Protein AF-X1RMX2-F1 (afdb_monomer_lite)

InterPro domains:
  IPR002869 Pyruvate-flavodoxin oxidoreductase, central domain [G3DSA:3.40.920.10] (1-70)
  IPR002869 Pyruvate-flavodoxin oxidoreductase, central domain [SSF53323] (3-67)
  IPR019752 Pyruvate/ketoisovalerate oxidoreductase, catalytic domain [PF01558] (3-67)
  IPR052198 Indolepyruvate oxidoreductase subunit IorB-like [PTHR43854] (2-70)

Organism: NCBI:txid412755

Foldseek 3Di:
DACPVVVVVLVVVQVVLVVVVWDKAKDWDFDPDPDPTHIDIQIDTHPDDDPDRDADPPRDPDDDDPDPVD

Secondary structure (DSSP, 8-state):
-TTHHHHHHHHHHHHHHHHTT-EEEEEEEE--STTT--EEEEEEEESS--S--PPPTT--S----SSTT-

Structure (mmCIF, N/CA/C/O backbone):
data_AF-X1RMX2-F1
#
_entry.id   AF-X1RMX2-F1
#
loop_
_atom_site.group_PDB
_atom_site.id
_atom_site.type_symbol
_atom_site.label_atom_id
_atom_site.label_alt_id
_atom_site.label_comp_id
_atom_site.label_asym_id
_atom_site.label_entity_id
_atom_site.label_seq_id
_atom_site.pdbx_PDB_ins_code
_atom_site.Cartn_x
_atom_site.Cartn_y
_atom_site.Cartn_z
_atom_site.occupancy
_atom_site.B_iso_or_equiv
_atom_site.auth_seq_id
_atom_site.auth_comp_id
_atom_site.auth_asym_id
_atom_site.auth_atom_id
_atom_site.pdbx_PDB_model_num
ATOM 1 N N . VAL A 1 1 ? 16.763 4.203 -11.005 1.00 50.09 1 VAL A N 1
ATOM 2 C CA . VAL A 1 1 ? 16.617 3.270 -9.862 1.00 50.09 1 VAL A CA 1
ATOM 3 C C . VAL A 1 1 ? 15.235 2.651 -9.991 1.00 50.09 1 VAL A C 1
ATOM 5 O O . VAL A 1 1 ? 14.309 3.433 -10.175 1.00 50.09 1 VAL A O 1
ATOM 8 N N . PRO A 1 2 ? 15.081 1.317 -10.010 1.00 62.06 2 PRO A N 1
ATOM 9 C CA . PRO A 1 2 ? 13.762 0.689 -10.127 1.00 62.06 2 PRO A CA 1
ATOM 10 C C . PRO A 1 2 ? 12.855 1.086 -8.951 1.00 62.06 2 PRO A C 1
ATOM 12 O O . PRO A 1 2 ? 13.356 1.274 -7.843 1.00 62.06 2 PRO A O 1
ATOM 15 N N . GLY A 1 3 ? 11.552 1.252 -9.191 1.00 70.69 3 GLY A N 1
ATOM 16 C CA . GLY A 1 3 ? 10.536 1.395 -8.138 1.00 70.69 3 GLY A CA 1
ATOM 17 C C . GLY A 1 3 ? 10.469 2.729 -7.379 1.00 70.69 3 GLY A C 1
ATOM 18 O O . GLY A 1 3 ? 9.631 2.866 -6.497 1.00 70.69 3 GLY A O 1
ATOM 19 N N . GLN A 1 4 ? 11.294 3.741 -7.689 1.00 79.44 4 GLN A N 1
ATOM 20 C CA . GLN A 1 4 ? 11.251 5.022 -6.953 1.00 79.44 4 GLN A CA 1
ATOM 21 C C . GLN A 1 4 ? 9.909 5.758 -7.079 1.00 79.44 4 GLN A C 1
ATOM 23 O O . GLN A 1 4 ? 9.454 6.350 -6.103 1.00 79.44 4 GLN A O 1
ATOM 28 N N . GLY A 1 5 ? 9.279 5.720 -8.259 1.00 85.56 5 GLY A N 1
ATOM 29 C CA . GLY A 1 5 ? 7.961 6.327 -8.473 1.00 85.56 5 GLY A CA 1
ATOM 30 C C . GLY A 1 5 ? 6.868 5.622 -7.673 1.00 85.56 5 GLY A C 1
ATOM 31 O O . GLY A 1 5 ? 6.099 6.283 -6.980 1.00 85.56 5 GLY A O 1
ATOM 32 N N . ASN A 1 6 ? 6.873 4.289 -7.700 1.00 87.44 6 ASN A N 1
ATOM 33 C CA . ASN A 1 6 ? 5.918 3.462 -6.973 1.00 87.44 6 ASN A CA 1
ATOM 34 C C . ASN A 1 6 ? 6.027 3.667 -5.444 1.00 87.44 6 ASN A C 1
ATOM 36 O O . ASN A 1 6 ? 5.050 4.030 -4.790 1.00 87.44 6 ASN A O 1
ATOM 40 N N . LEU A 1 7 ? 7.245 3.610 -4.886 1.00 88.38 7 LEU A N 1
ATOM 41 C CA . LEU A 1 7 ? 7.488 3.883 -3.460 1.00 88.38 7 LEU A CA 1
ATOM 42 C C . LEU A 1 7 ? 7.032 5.288 -3.038 1.00 88.38 7 LEU A C 1
ATOM 44 O O . LEU A 1 7 ? 6.471 5.475 -1.954 1.00 88.38 7 LEU A O 1
ATOM 48 N N . PHE A 1 8 ? 7.271 6.290 -3.887 1.00 91.50 8 PHE A N 1
ATOM 49 C CA . PHE A 1 8 ? 6.848 7.662 -3.624 1.00 91.50 8 PHE A CA 1
ATOM 50 C C . PHE A 1 8 ? 5.323 7.809 -3.651 1.00 91.50 8 PHE A C 1
ATOM 52 O O . PHE A 1 8 ? 4.753 8.414 -2.742 1.00 91.50 8 PHE A O 1
ATOM 59 N N . ALA A 1 9 ? 4.655 7.218 -4.644 1.00 92.56 9 ALA A N 1
ATOM 60 C CA . ALA A 1 9 ? 3.201 7.232 -4.750 1.00 92.56 9 ALA A CA 1
ATOM 61 C C . ALA A 1 9 ? 2.538 6.521 -3.559 1.00 92.56 9 ALA A C 1
ATOM 63 O O . ALA A 1 9 ? 1.660 7.101 -2.917 1.00 92.56 9 ALA A O 1
ATOM 64 N N . SER A 1 10 ? 3.019 5.323 -3.209 1.00 93.25 10 SER A N 1
ATOM 65 C CA . SER A 1 10 ? 2.594 4.566 -2.023 1.00 93.25 10 SER A CA 1
ATOM 66 C C .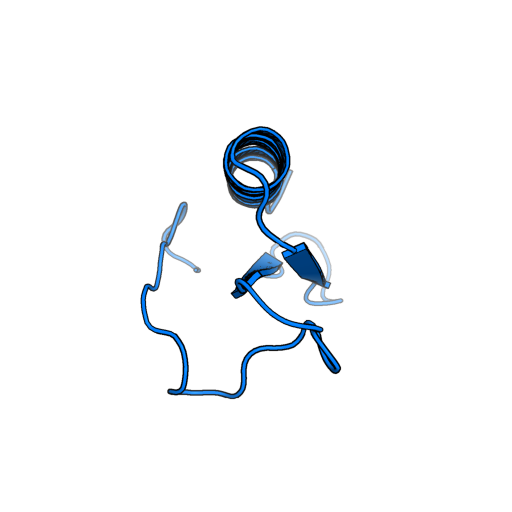 SER A 1 10 ? 2.719 5.414 -0.750 1.00 93.25 10 SER A C 1
ATOM 68 O O . SER A 1 10 ? 1.759 5.553 0.010 1.00 93.25 10 SER A O 1
ATOM 70 N N . SE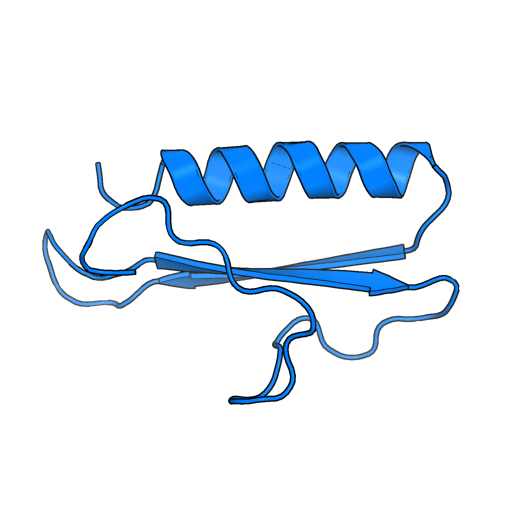R A 1 11 ? 3.855 6.099 -0.570 1.00 94.38 11 SER A N 1
ATOM 71 C CA . SER A 1 11 ? 4.103 6.965 0.592 1.00 94.38 11 SER A CA 1
ATOM 72 C C . SER A 1 11 ? 3.169 8.178 0.654 1.00 94.38 11 SER A C 1
ATOM 74 O O . SER A 1 11 ? 2.685 8.528 1.732 1.00 94.38 11 SER A O 1
ATOM 76 N N . ILE A 1 12 ? 2.903 8.847 -0.474 1.00 96.62 12 ILE A N 1
ATOM 77 C CA . ILE A 1 12 ? 1.967 9.983 -0.516 1.00 96.62 12 ILE A CA 1
ATOM 78 C C . ILE A 1 12 ? 0.558 9.526 -0.141 1.00 96.62 12 ILE A C 1
ATOM 80 O O . ILE A 1 12 ? -0.085 10.155 0.700 1.00 96.62 12 ILE A O 1
ATOM 84 N N . LEU A 1 13 ? 0.086 8.434 -0.745 1.00 96.56 13 LEU A N 1
ATOM 85 C CA . LEU A 1 13 ? -1.258 7.917 -0.503 1.00 96.56 13 LEU A CA 1
ATOM 86 C C . LEU A 1 13 ? -1.421 7.445 0.942 1.00 96.56 13 LEU A C 1
ATOM 88 O O . LEU A 1 13 ? -2.410 7.791 1.584 1.00 96.56 13 LEU A O 1
ATOM 92 N N . ALA A 1 14 ? -0.431 6.733 1.486 1.00 96.88 14 ALA A N 1
ATOM 93 C CA . ALA A 1 14 ? -0.431 6.317 2.884 1.00 96.88 14 ALA A CA 1
ATOM 94 C C . ALA A 1 14 ? -0.595 7.517 3.827 1.00 96.88 14 ALA A C 1
ATOM 96 O O . ALA A 1 14 ? -1.494 7.528 4.666 1.00 96.88 14 ALA A O 1
ATOM 97 N N . ASN A 1 15 ? 0.221 8.560 3.643 1.00 97.81 15 ASN A N 1
ATOM 98 C CA . ASN A 1 15 ? 0.140 9.775 4.453 1.00 97.81 15 ASN A CA 1
ATOM 99 C C . ASN A 1 15 ? -1.207 10.485 4.301 1.00 97.81 15 ASN A C 1
ATOM 101 O O . ASN A 1 15 ? -1.764 10.960 5.289 1.00 97.81 15 ASN A O 1
ATOM 105 N N . TYR A 1 16 ? -1.751 10.544 3.084 1.00 98.06 16 TYR A N 1
ATOM 106 C CA . TYR A 1 16 ? -3.078 11.102 2.855 1.00 98.06 16 TYR A CA 1
ATOM 107 C C . TYR A 1 16 ? -4.140 10.361 3.678 1.00 98.06 16 TYR A C 1
ATOM 109 O O . TYR A 1 16 ? -4.880 11.002 4.419 1.00 98.06 16 TYR A O 1
ATOM 117 N N . PHE A 1 17 ? -4.199 9.029 3.617 1.00 98.12 17 PHE A N 1
ATOM 118 C CA . PHE A 1 17 ? -5.209 8.260 4.350 1.00 98.12 17 PHE A CA 1
ATOM 119 C C . PHE A 1 17 ? -5.026 8.322 5.870 1.00 98.12 17 PHE A C 1
ATOM 121 O O . PHE A 1 17 ? -6.011 8.506 6.583 1.00 98.12 17 PHE A O 1
ATOM 128 N N . ILE A 1 18 ? -3.784 8.280 6.362 1.00 97.50 18 ILE A N 1
ATOM 129 C CA . ILE A 1 18 ? -3.478 8.470 7.789 1.00 97.50 18 ILE A CA 1
ATOM 130 C C . ILE A 1 18 ? -3.988 9.834 8.272 1.00 97.50 18 ILE A C 1
ATOM 132 O O . ILE A 1 18 ? -4.669 9.917 9.292 1.00 97.50 18 ILE A O 1
ATOM 136 N N . ASN A 1 19 ? -3.733 10.903 7.511 1.00 98.19 19 ASN A N 1
ATOM 137 C CA . ASN A 1 19 ? -4.191 12.252 7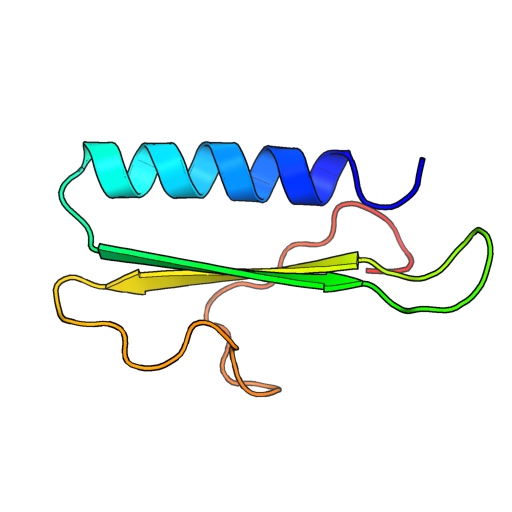.857 1.00 98.19 19 ASN A CA 1
ATOM 138 C C . ASN A 1 19 ? -5.721 12.401 7.830 1.00 98.19 19 ASN A C 1
ATOM 140 O O . ASN A 1 19 ? -6.253 13.323 8.443 1.00 98.19 19 ASN A O 1
ATOM 144 N N . ASN A 1 20 ? -6.427 11.500 7.145 1.00 97.81 20 ASN A N 1
ATOM 145 C CA . ASN A 1 20 ? -7.888 11.431 7.136 1.00 97.81 20 ASN A CA 1
ATOM 146 C C . ASN A 1 20 ? -8.454 10.469 8.203 1.00 97.81 20 ASN A C 1
ATOM 148 O O . ASN A 1 20 ? -9.658 10.227 8.216 1.00 97.81 20 ASN A O 1
ATOM 152 N N . GLY A 1 21 ? -7.620 9.939 9.106 1.00 97.75 21 GLY A N 1
ATOM 153 C CA . GLY A 1 21 ? -8.051 9.110 10.236 1.00 97.75 21 GLY A CA 1
ATOM 154 C C . GLY A 1 21 ? -8.184 7.614 9.940 1.00 97.75 21 GLY A C 1
ATOM 155 O O . GLY A 1 21 ? -8.747 6.894 10.760 1.00 97.75 21 GLY A O 1
ATOM 156 N N . TYR A 1 22 ? -7.676 7.135 8.801 1.00 98.38 22 TYR A N 1
ATOM 157 C CA . TYR A 1 22 ? -7.694 5.710 8.465 1.00 98.38 22 TYR A CA 1
ATOM 158 C C . TYR A 1 22 ? -6.478 4.966 9.017 1.00 98.38 22 TYR A C 1
ATOM 160 O O . TYR A 1 22 ? -5.385 5.519 9.163 1.00 98.38 22 TYR A O 1
ATOM 168 N N . ILE A 1 23 ? -6.657 3.665 9.239 1.00 97.75 23 ILE A N 1
ATOM 169 C CA . ILE A 1 23 ? -5.570 2.728 9.505 1.00 97.75 23 ILE A CA 1
ATOM 170 C C . ILE A 1 23 ? -4.988 2.299 8.159 1.00 97.75 23 ILE A C 1
ATOM 172 O O . ILE A 1 23 ? -5.716 1.906 7.245 1.00 97.75 23 ILE A O 1
ATOM 176 N N . VAL A 1 24 ? -3.663 2.376 8.033 1.00 97.62 24 VAL A N 1
ATOM 177 C CA . VAL A 1 24 ? -2.950 2.046 6.796 1.00 97.62 24 VAL A CA 1
ATOM 178 C C . VAL A 1 24 ? -1.926 0.948 7.050 1.00 97.62 24 VAL A C 1
ATOM 180 O O . VAL A 1 24 ? -1.094 1.054 7.947 1.00 97.62 24 VAL A O 1
ATOM 183 N N . GLY A 1 25 ? -1.975 -0.104 6.234 1.00 96.62 25 GLY A N 1
ATOM 184 C CA . GLY A 1 25 ? -0.987 -1.176 6.200 1.00 96.62 25 GLY A CA 1
ATOM 185 C C . GLY A 1 25 ? -0.275 -1.168 4.856 1.00 96.62 25 GLY A C 1
ATOM 186 O O . GLY A 1 25 ? -0.908 -1.427 3.835 1.00 96.62 25 GLY A O 1
ATOM 187 N N . ALA A 1 26 ? 1.025 -0.884 4.856 1.00 94.06 26 ALA A N 1
ATOM 188 C CA . ALA A 1 26 ? 1.840 -0.839 3.647 1.00 94.06 26 ALA A CA 1
ATOM 189 C C . ALA A 1 26 ? 2.937 -1.910 3.678 1.00 94.06 26 ALA A C 1
ATOM 191 O O . ALA A 1 26 ? 3.542 -2.151 4.725 1.00 94.06 26 ALA A O 1
ATOM 192 N N . VAL A 1 27 ? 3.197 -2.557 2.543 1.00 93.38 27 VAL A N 1
ATOM 193 C CA . VAL A 1 27 ? 4.347 -3.455 2.380 1.00 93.38 27 VAL A CA 1
ATOM 194 C C . VAL A 1 27 ? 4.837 -3.455 0.943 1.00 93.38 27 VAL A C 1
ATOM 196 O O . VAL A 1 27 ? 4.059 -3.440 -0.007 1.00 93.38 27 VAL A O 1
ATOM 199 N N . GLU A 1 28 ? 6.152 -3.523 0.807 1.00 89.81 28 GLU A N 1
ATOM 200 C CA . GLU A 1 28 ? 6.845 -3.486 -0.468 1.00 89.81 28 GLU A CA 1
ATOM 201 C C . GLU A 1 28 ? 7.394 -4.873 -0.785 1.00 89.81 28 GLU A C 1
ATOM 203 O O . GLU A 1 28 ? 8.167 -5.443 -0.010 1.00 89.81 28 GLU A O 1
ATOM 208 N N . THR A 1 29 ? 7.002 -5.421 -1.932 1.00 87.12 29 THR A N 1
ATOM 209 C CA . THR A 1 29 ? 7.577 -6.659 -2.454 1.00 87.12 29 THR A CA 1
ATOM 210 C C . THR A 1 29 ? 8.629 -6.297 -3.486 1.00 87.12 29 THR A C 1
ATOM 212 O O . THR A 1 29 ? 8.317 -5.855 -4.589 1.00 87.12 29 THR A O 1
ATOM 215 N N . ILE A 1 30 ? 9.894 -6.476 -3.115 1.00 84.12 30 ILE A N 1
ATOM 216 C CA . ILE A 1 30 ? 11.033 -6.182 -3.983 1.00 84.12 30 ILE A CA 1
ATOM 217 C C . ILE A 1 30 ? 11.478 -7.491 -4.634 1.00 84.12 30 ILE A C 1
ATOM 219 O O . ILE A 1 30 ? 11.955 -8.398 -3.947 1.00 84.12 30 ILE A O 1
ATOM 223 N N . GLY A 1 31 ? 11.348 -7.596 -5.959 1.00 75.81 31 GLY A N 1
ATOM 224 C CA . GLY A 1 31 ? 11.901 -8.722 -6.705 1.00 75.81 31 GLY A CA 1
ATOM 225 C C . GLY A 1 31 ? 13.423 -8.767 -6.550 1.00 75.81 31 GLY A C 1
ATOM 226 O O . GLY A 1 31 ? 14.127 -7.914 -7.082 1.00 75.81 31 GLY A O 1
ATOM 227 N N . ALA A 1 32 ? 13.949 -9.762 -5.830 1.00 60.12 32 ALA A N 1
ATOM 228 C CA . ALA A 1 32 ? 15.371 -9.887 -5.481 1.00 60.12 32 ALA A CA 1
ATOM 229 C C . ALA A 1 32 ? 16.296 -10.299 -6.655 1.00 60.12 32 ALA A C 1
ATOM 231 O O . ALA A 1 32 ? 17.322 -10.948 -6.450 1.00 60.12 32 ALA A O 1
ATOM 232 N N . ALA A 1 33 ? 15.963 -9.921 -7.889 1.00 54.53 33 ALA A N 1
ATOM 233 C CA . ALA A 1 33 ? 16.807 -10.120 -9.060 1.00 54.53 33 ALA A CA 1
ATOM 234 C C . ALA A 1 33 ? 17.487 -8.792 -9.439 1.00 54.53 33 ALA A C 1
ATOM 236 O O . ALA A 1 33 ? 16.833 -7.765 -9.604 1.00 54.53 33 ALA A O 1
ATOM 237 N N . GLN A 1 34 ? 18.821 -8.829 -9.523 1.00 51.75 34 GLN A N 1
ATOM 238 C CA . GLN A 1 34 ? 19.739 -7.815 -10.068 1.00 51.75 34 GLN A CA 1
ATOM 239 C C . GLN A 1 34 ? 19.090 -6.818 -11.056 1.00 51.75 34 GLN A C 1
ATOM 241 O O . GLN A 1 34 ? 18.349 -7.243 -11.931 1.00 51.75 34 GLN A O 1
ATOM 246 N N . ARG A 1 35 ? 19.415 -5.513 -10.938 1.00 55.03 35 ARG A N 1
ATOM 247 C CA . ARG A 1 35 ? 19.049 -4.388 -11.845 1.00 55.03 35 ARG A CA 1
ATOM 248 C C . ARG A 1 35 ? 17.924 -4.710 -12.853 1.00 55.03 35 ARG A C 1
ATOM 250 O O . ARG A 1 35 ? 18.213 -5.121 -13.971 1.00 55.03 35 ARG A O 1
ATOM 257 N N . GLY A 1 36 ? 16.673 -4.446 -12.473 1.00 56.91 36 GLY A N 1
ATOM 258 C CA . GLY A 1 36 ? 15.503 -4.652 -13.341 1.00 56.91 36 GLY A CA 1
ATOM 259 C C . GLY A 1 36 ? 14.375 -5.483 -12.726 1.00 56.91 36 GLY A C 1
ATOM 260 O O . GLY A 1 36 ? 13.402 -5.749 -13.416 1.00 56.91 36 GLY A O 1
ATOM 261 N N . GLY A 1 37 ? 14.478 -5.899 -11.459 1.00 65.44 37 GLY A N 1
ATOM 262 C CA . GLY A 1 37 ? 13.344 -6.482 -10.736 1.00 65.44 37 GLY A CA 1
ATOM 263 C C . GLY A 1 37 ? 12.209 -5.472 -10.529 1.00 65.44 37 GLY A C 1
ATOM 264 O O . GLY A 1 37 ? 12.471 -4.312 -10.200 1.00 65.44 37 GLY A O 1
ATOM 265 N N . SER A 1 38 ? 10.966 -5.927 -10.715 1.00 76.38 38 SER A N 1
ATOM 266 C CA . SER A 1 38 ? 9.758 -5.153 -10.407 1.00 76.38 38 SER A CA 1
ATOM 267 C C . SER A 1 38 ? 9.622 -4.954 -8.891 1.00 76.38 38 SER A C 1
ATOM 269 O O . SER A 1 38 ? 10.005 -5.821 -8.091 1.00 76.38 38 SER A O 1
ATOM 271 N N . VAL A 1 39 ? 9.114 -3.787 -8.503 1.00 85.00 39 VAL A N 1
ATOM 272 C CA . VAL A 1 39 ? 8.775 -3.444 -7.121 1.00 85.00 39 VAL A CA 1
ATOM 273 C C . VAL A 1 39 ? 7.268 -3.291 -7.069 1.00 85.00 39 VAL A C 1
ATOM 275 O O . VAL A 1 39 ? 6.719 -2.462 -7.783 1.00 85.00 39 VAL A O 1
ATOM 278 N N . VAL A 1 40 ? 6.606 -4.061 -6.211 1.00 89.38 40 VAL A N 1
ATOM 279 C CA . VAL A 1 40 ? 5.153 -3.986 -6.029 1.00 89.38 40 VAL A CA 1
ATOM 280 C C . VAL A 1 40 ? 4.853 -3.406 -4.655 1.00 89.38 40 VAL A C 1
ATOM 282 O O . VAL A 1 40 ? 5.268 -3.974 -3.642 1.00 89.38 40 VAL A O 1
ATOM 285 N N . SER A 1 41 ? 4.096 -2.308 -4.630 1.00 92.12 41 SER A N 1
ATOM 286 C CA . SER A 1 41 ? 3.649 -1.659 -3.397 1.00 92.12 41 SER A CA 1
ATOM 287 C C . SER A 1 41 ? 2.233 -2.095 -3.066 1.00 92.12 41 SER A C 1
ATOM 289 O O . SER A 1 41 ? 1.300 -1.861 -3.831 1.00 92.12 41 SER A O 1
ATOM 291 N N . HIS A 1 42 ? 2.057 -2.722 -1.908 1.00 95.31 42 HIS A N 1
ATOM 292 C CA . HIS A 1 42 ? 0.741 -3.032 -1.367 1.00 95.31 42 HIS A CA 1
ATOM 293 C C . HIS A 1 42 ? 0.349 -1.959 -0.361 1.00 95.31 42 HIS A C 1
ATOM 295 O O . HIS A 1 42 ? 1.044 -1.773 0.636 1.00 95.31 42 HIS A O 1
ATOM 301 N N . LEU A 1 43 ? -0.790 -1.309 -0.595 1.00 96.31 43 LEU A N 1
ATOM 302 C CA . LEU A 1 43 ? -1.373 -0.325 0.309 1.00 96.31 43 LEU A CA 1
ATOM 303 C C . LEU A 1 43 ? -2.791 -0.761 0.686 1.00 96.31 43 LEU A C 1
ATOM 305 O O . LEU A 1 43 ? -3.690 -0.760 -0.151 1.00 96.31 43 LEU A O 1
ATOM 309 N N . ARG A 1 44 ? -2.996 -1.139 1.948 1.00 96.88 44 ARG A N 1
ATOM 310 C CA . ARG A 1 44 ? -4.323 -1.381 2.523 1.00 96.88 44 ARG A CA 1
ATOM 311 C C . ARG A 1 44 ? -4.746 -0.193 3.363 1.00 96.88 44 ARG A C 1
ATOM 313 O O . ARG A 1 44 ? -3.965 0.295 4.176 1.00 96.88 44 ARG A O 1
ATOM 320 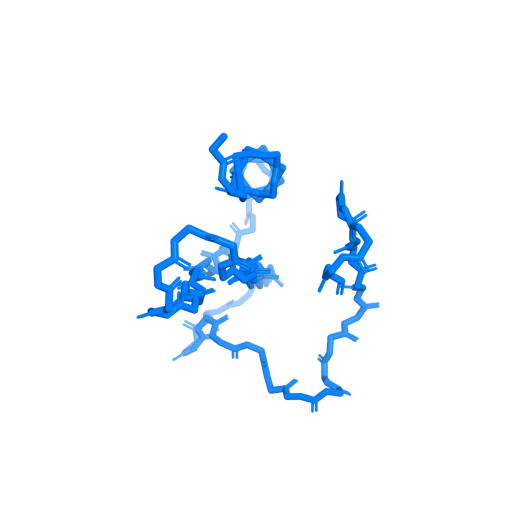N N . VAL A 1 45 ? -5.997 0.209 3.196 1.00 97.12 45 VAL A N 1
ATOM 321 C CA . VAL A 1 45 ? -6.630 1.299 3.935 1.00 97.12 45 VAL A CA 1
ATOM 322 C C . VAL A 1 45 ? -7.908 0.750 4.544 1.00 97.12 45 VAL A C 1
ATOM 324 O O . VAL A 1 45 ? -8.676 0.084 3.854 1.00 97.12 45 VAL A O 1
ATOM 327 N N . SER A 1 46 ? -8.111 0.986 5.834 1.00 97.06 46 SER A N 1
ATOM 328 C CA . SER A 1 46 ? -9.248 0.451 6.573 1.00 97.06 46 SER A CA 1
ATOM 329 C C . SER A 1 46 ? -9.688 1.423 7.663 1.00 97.06 46 SER A C 1
ATOM 331 O O . SER A 1 46 ? -8.882 2.178 8.209 1.00 97.06 46 SER A O 1
ATOM 333 N N . ASP A 1 47 ? -10.977 1.405 7.979 1.00 97.00 47 ASP A N 1
ATOM 334 C CA . ASP A 1 47 ? -11.569 2.044 9.160 1.00 97.00 47 ASP A CA 1
ATOM 335 C C . ASP A 1 47 ? -11.392 1.196 10.437 1.00 97.00 47 ASP A C 1
ATOM 337 O O . ASP A 1 47 ? -11.672 1.651 11.544 1.00 97.00 47 ASP A O 1
ATOM 341 N N . SER A 1 48 ? -10.907 -0.036 10.276 1.00 96.25 48 SER A N 1
ATOM 342 C CA . SER A 1 48 ? -10.711 -1.048 11.314 1.00 96.25 48 SER A CA 1
ATOM 343 C C . SER A 1 48 ? -9.323 -1.692 11.229 1.00 96.25 48 SER A C 1
ATOM 345 O O . SER A 1 48 ? -8.584 -1.488 10.261 1.00 96.25 48 SER A O 1
ATOM 347 N N . ASP A 1 49 ? -8.951 -2.461 12.254 1.00 96.69 49 ASP A N 1
ATOM 348 C CA . ASP A 1 49 ? -7.620 -3.061 12.379 1.00 96.69 49 ASP A CA 1
ATOM 349 C C . ASP A 1 49 ? -7.202 -3.881 11.146 1.00 96.69 49 ASP A C 1
ATOM 351 O O . ASP A 1 49 ? -7.955 -4.690 10.599 1.00 96.69 49 ASP A O 1
ATOM 355 N N . ILE A 1 50 ? -5.941 -3.713 10.737 1.00 96.44 50 ILE A N 1
ATOM 356 C CA . ILE A 1 50 ? -5.339 -4.445 9.620 1.00 96.44 50 ILE A CA 1
ATOM 357 C C . ILE A 1 50 ? -4.454 -5.564 10.171 1.00 96.44 50 ILE A C 1
ATOM 359 O O . ILE A 1 50 ? -3.381 -5.319 10.714 1.00 96.44 50 ILE A O 1
ATOM 363 N N . TYR A 1 51 ? -4.865 -6.815 9.957 1.00 94.38 51 TYR A N 1
ATOM 364 C CA . TYR A 1 51 ? -4.119 -7.995 10.422 1.00 94.38 51 TYR A CA 1
ATOM 365 C C . TYR A 1 51 ? -3.023 -8.476 9.455 1.00 94.38 51 TYR A C 1
ATOM 367 O O . TYR A 1 51 ? -2.205 -9.322 9.808 1.00 94.38 51 TYR A O 1
ATOM 375 N N . SER A 1 52 ? -3.005 -7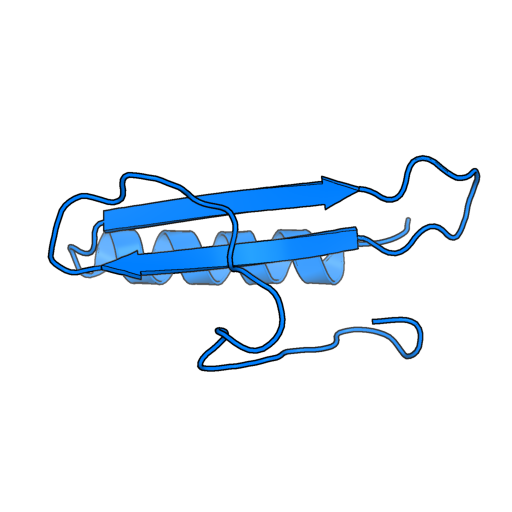.977 8.216 1.00 93.88 52 SER A N 1
ATOM 376 C CA . SER A 1 52 ? -1.970 -8.291 7.225 1.00 93.88 52 SER A CA 1
ATOM 377 C C . SER A 1 52 ? -1.865 -7.169 6.191 1.00 93.88 52 SER A C 1
ATOM 379 O O . SER A 1 52 ? -2.909 -6.725 5.713 1.00 93.88 52 SER A O 1
ATOM 381 N N . PRO A 1 53 ? -0.655 -6.718 5.816 1.00 91.50 53 PRO A N 1
ATOM 382 C CA . PRO A 1 53 ? -0.481 -5.683 4.798 1.00 91.50 53 PRO A CA 1
ATOM 383 C C . PRO A 1 53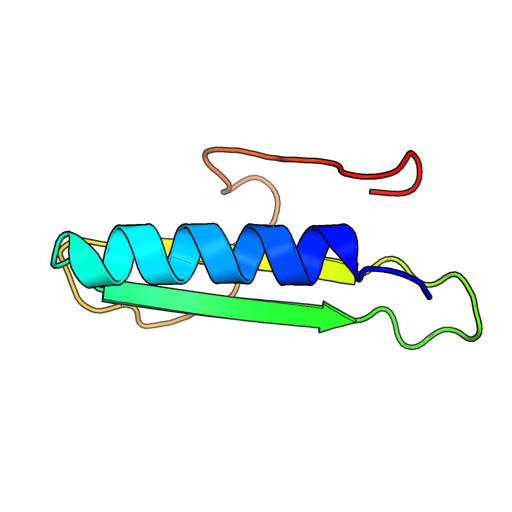 ? -0.467 -6.242 3.362 1.00 91.50 53 PRO A C 1
ATOM 385 O O . PRO A 1 53 ? -0.782 -5.520 2.421 1.00 91.50 53 PRO A O 1
ATOM 388 N N . LEU A 1 54 ? -0.148 -7.529 3.170 1.00 94.19 54 LEU A N 1
ATOM 389 C CA . LEU A 1 54 ? -0.065 -8.147 1.840 1.00 94.19 54 LEU A CA 1
ATOM 390 C C . LEU A 1 54 ? -1.455 -8.350 1.236 1.00 94.19 54 LEU A C 1
ATOM 392 O O . LEU A 1 54 ? -2.324 -8.966 1.851 1.00 94.19 54 LEU A O 1
ATOM 396 N N . ILE A 1 55 ? -1.673 -7.891 0.005 1.00 94.69 55 ILE A N 1
ATOM 397 C CA . ILE A 1 55 ? -2.937 -8.096 -0.718 1.00 94.69 55 ILE A CA 1
ATOM 398 C C . ILE A 1 55 ? -2.825 -9.389 -1.541 1.00 94.69 55 ILE A C 1
ATOM 400 O O . ILE A 1 55 ? -1.903 -9.499 -2.350 1.00 94.69 55 ILE A O 1
ATOM 404 N N . PRO A 1 56 ? -3.726 -10.375 -1.363 1.00 93.19 56 PRO A N 1
ATOM 405 C CA . PRO A 1 56 ? -3.714 -11.587 -2.172 1.00 93.19 56 PRO A CA 1
ATOM 406 C C . PRO A 1 56 ? -3.943 -11.292 -3.657 1.00 93.19 56 PRO A C 1
ATOM 408 O O . PRO A 1 56 ? -4.643 -10.345 -4.023 1.00 93.19 56 PRO A O 1
ATOM 411 N N . ALA A 1 57 ? -3.405 -12.152 -4.520 1.00 91.12 57 ALA A N 1
ATOM 412 C CA . ALA A 1 57 ? -3.597 -12.037 -5.960 1.00 91.12 57 ALA A CA 1
ATOM 413 C C . ALA A 1 57 ? -5.094 -11.992 -6.328 1.00 91.12 57 ALA A C 1
ATOM 415 O O . ALA A 1 57 ? -5.899 -12.780 -5.826 1.00 91.12 57 ALA A O 1
ATOM 416 N N . GLY A 1 58 ? -5.464 -11.047 -7.199 1.00 93.88 58 GLY A N 1
ATOM 417 C CA . GLY A 1 58 ? -6.846 -10.851 -7.651 1.00 93.88 58 GLY A CA 1
ATOM 418 C C . GLY A 1 58 ? -7.804 -10.292 -6.591 1.00 93.88 58 GLY A C 1
ATOM 419 O O . GLY A 1 58 ? -9.015 -10.343 -6.793 1.00 93.88 58 GLY A O 1
ATOM 420 N N . LYS A 1 59 ? -7.293 -9.795 -5.457 1.00 95.50 59 LYS A N 1
ATOM 421 C CA . LYS A 1 59 ? -8.094 -9.208 -4.366 1.00 95.50 59 LYS A CA 1
ATOM 422 C C . LYS A 1 59 ? -7.862 -7.712 -4.170 1.00 95.50 59 LYS A C 1
ATOM 424 O O . LYS A 1 59 ? -8.199 -7.188 -3.118 1.00 95.50 59 LYS A O 1
ATOM 429 N N . VAL A 1 60 ? -7.251 -7.049 -5.145 1.00 94.88 60 VAL A N 1
ATOM 430 C CA . VAL A 1 60 ? -7.038 -5.604 -5.094 1.00 94.88 60 VAL A CA 1
ATOM 431 C C . VAL A 1 60 ? -8.256 -4.878 -5.658 1.00 94.88 60 VAL A C 1
ATOM 433 O O . VAL A 1 60 ? -8.796 -5.291 -6.682 1.00 94.88 60 VAL A O 1
ATOM 436 N N . ASP A 1 61 ? -8.660 -3.790 -5.010 1.00 96.19 61 ASP A N 1
ATOM 437 C CA . ASP A 1 61 ? -9.717 -2.909 -5.517 1.00 96.19 61 ASP A CA 1
ATOM 438 C C . ASP A 1 61 ? -9.204 -1.984 -6.633 1.00 96.19 61 ASP A C 1
ATOM 440 O O . ASP A 1 61 ? -9.947 -1.608 -7.537 1.00 96.19 61 ASP A O 1
ATOM 444 N N . MET A 1 62 ? -7.915 -1.632 -6.588 1.00 94.12 62 MET A N 1
ATOM 445 C CA . MET A 1 62 ? -7.257 -0.749 -7.549 1.00 94.12 62 MET A CA 1
ATOM 446 C C . MET A 1 62 ? -5.827 -1.206 -7.848 1.00 94.12 62 MET A C 1
ATOM 448 O O . MET A 1 62 ? -5.015 -1.355 -6.940 1.00 94.12 62 MET A O 1
ATOM 452 N N . LEU A 1 63 ? -5.506 -1.367 -9.133 1.00 92.25 63 LEU A N 1
ATOM 453 C CA . LEU A 1 63 ? -4.151 -1.636 -9.614 1.00 92.25 63 LEU A CA 1
ATOM 454 C C . LEU A 1 63 ? -3.601 -0.389 -10.315 1.00 92.25 63 LEU A C 1
ATOM 456 O O . LEU A 1 63 ? -4.272 0.179 -11.176 1.00 92.25 63 LEU A O 1
ATOM 460 N N . MET A 1 64 ? -2.388 0.024 -9.951 1.00 90.06 64 MET A N 1
ATOM 461 C CA . MET A 1 64 ? -1.678 1.152 -10.556 1.00 90.06 64 MET A CA 1
ATOM 462 C C . MET A 1 64 ? -0.316 0.675 -11.052 1.00 90.06 64 MET A C 1
ATOM 464 O O . MET A 1 64 ? 0.389 0.004 -10.304 1.00 90.06 64 MET A O 1
ATOM 468 N N . GLY A 1 65 ? 0.037 1.041 -12.285 1.00 88.88 65 GLY A N 1
ATOM 469 C CA . GLY A 1 65 ? 1.357 0.798 -12.865 1.00 88.88 65 GLY A CA 1
ATOM 470 C C . GLY A 1 65 ? 2.043 2.121 -13.188 1.00 88.88 65 GLY A C 1
ATOM 471 O O . GLY A 1 65 ? 1.435 3.015 -13.783 1.00 88.88 65 GLY A O 1
ATOM 472 N N . PHE A 1 66 ? 3.300 2.257 -12.779 1.00 84.44 66 PHE A N 1
ATOM 473 C CA . PHE A 1 66 ? 4.130 3.443 -13.000 1.00 84.44 66 PHE A CA 1
ATOM 474 C C . PHE A 1 66 ? 5.176 3.229 -14.099 1.00 84.44 66 PHE A C 1
ATOM 476 O O . PHE A 1 66 ? 5.862 4.172 -14.499 1.00 84.44 66 PHE A O 1
ATOM 483 N N . GLU A 1 67 ? 5.289 2.002 -14.601 1.00 77.69 67 GLU A N 1
ATOM 484 C CA . GLU A 1 67 ? 6.197 1.591 -15.664 1.00 77.69 67 GLU A CA 1
ATOM 485 C C . GLU A 1 67 ? 5.667 0.307 -16.342 1.00 77.69 67 GLU A C 1
ATOM 487 O O . GLU A 1 67 ? 4.749 -0.320 -15.836 1.00 77.69 67 GLU A O 1
ATOM 492 N N . THR A 1 68 ? 6.160 -0.052 -17.530 1.00 69.94 68 THR A N 1
ATOM 493 C CA . THR A 1 68 ? 5.564 -1.122 -18.363 1.00 69.94 68 THR A CA 1
ATOM 494 C C . THR A 1 68 ? 5.751 -2.545 -17.816 1.00 69.94 68 THR A C 1
ATOM 496 O O . THR A 1 68 ? 5.039 -3.454 -18.234 1.00 69.94 68 THR A O 1
ATOM 499 N N . LEU A 1 69 ? 6.740 -2.766 -16.954 1.00 70.94 69 LEU A N 1
ATOM 500 C CA . LEU A 1 69 ? 7.015 -4.034 -16.278 1.00 70.94 69 LEU A CA 1
ATOM 501 C C . LEU A 1 69 ? 6.154 -4.222 -15.004 1.00 70.94 69 LEU A C 1
ATOM 503 O O . LEU A 1 69 ? 6.065 -5.354 -14.522 1.00 70.94 69 LEU A O 1
ATOM 507 N N . GLU A 1 70 ? 5.483 -3.176 -14.508 1.00 61.47 70 GLU A N 1
ATOM 508 C CA . GLU A 1 70 ? 4.445 -3.241 -13.458 1.00 61.47 70 GLU A CA 1
ATOM 509 C C . GLU A 1 70 ? 3.060 -3.563 -14.048 1.00 61.47 70 GLU A C 1
ATOM 511 O O . GLU A 1 70 ? 2.369 -4.424 -13.452 1.00 61.47 70 GLU A O 1
#

Radius of gyration: 12.69 Å; chains: 1; bounding box: 31×24×31 Å

pLDDT: mean 87.2, std 13.4, range [50.09, 98.38]

Sequence (70 aa):
VPGQGNLFASSILANYFINNGYIVGAVETIGAAQRGGSVVSHLRVSDSDIYSPLIPAGKVDMLMGFETLE